Protein AF-A0A1Y4IM01-F1 (afdb_monomer_lite)

Radius of gyration: 21.51 Å; chains: 1; bounding box: 47×40×61 Å

pLDDT: mean 79.14, std 11.98, range [34.56, 93.31]

Secondary structure (DSSP, 8-state):
-HHHHHHHHHHHHHHHHHHHHHHHHHHHEEEE--SS---SHHHHHHHHHHHHHHHT--EEEEE-SSS-EEEETTEEEEEEEEEETTEEEEEEEES-TTT---TT--HHHHHHHHHHHHHHHHHHHHHHHTHHHHHTTTS-HHHHHHHHHHHHHHHHHHHHHHHHTGGGG--

Sequence (171 aa):
MEEKEKRGSVFAQFTKDYMAFSRFERKREFSFMPDTRCSKPEEFTDELLKFAKEEKLDMVITKEGMSPRFEIDGIEYRAYRTSSRFGIVVHCEMTHPENYMPEGMSEKTYRRYRFWSIVLFPFLIFITTNLWLIRSAFNQWETILVFGVAAVVWAAYIFFVHYCYGMNFRG

Foldseek 3Di:
DVVVVVVVVVVVVVVVVLVLLVVLVCVQKDKDAFPDQCPWQVSVVVSVVVVCVVVVWPKAWPATDQFTWIDTPNFIKTWHWDQDPVHIMIMIGTPCSVVDDRPPDDPVRSVVSVVCVLQVVVVVVLCVVCVVLVVVPDDDPVSVVVVVVSVVVSVVSSVVCCVVCVVVVPD

Structure (mmCIF, N/CA/C/O backbone):
data_AF-A0A1Y4IM01-F1
#
_entry.id   AF-A0A1Y4IM01-F1
#
loop_
_atom_site.group_PDB
_atom_site.id
_atom_site.type_symbol
_atom_site.label_atom_id
_atom_site.label_alt_id
_atom_site.label_comp_id
_atom_site.label_asym_id
_atom_site.label_entity_id
_atom_site.label_seq_id
_atom_site.pdbx_PDB_ins_code
_atom_site.Cartn_x
_atom_site.Cartn_y
_atom_site.Cartn_z
_atom_site.occupancy
_atom_site.B_iso_or_equiv
_atom_site.auth_seq_id
_atom_site.auth_comp_id
_atom_site.auth_asym_id
_atom_site.auth_atom_id
_atom_site.pdbx_PDB_model_num
ATOM 1 N N . MET A 1 1 ? -2.863 -15.378 -40.347 1.00 53.75 1 MET A N 1
ATOM 2 C CA . MET A 1 1 ? -3.936 -14.960 -39.416 1.00 53.75 1 MET A CA 1
ATOM 3 C C . MET A 1 1 ? -3.682 -15.483 -38.002 1.00 53.75 1 MET A C 1
ATOM 5 O O . MET A 1 1 ? -3.842 -14.703 -37.074 1.00 53.75 1 MET A O 1
ATOM 9 N N . GLU A 1 2 ? -3.136 -16.694 -37.840 1.00 53.75 2 GLU A N 1
ATOM 10 C CA . GLU A 1 2 ? -2.786 -17.284 -36.530 1.00 53.75 2 GLU A CA 1
ATOM 11 C C . GLU A 1 2 ? -1.882 -16.430 -35.621 1.00 53.75 2 GLU A C 1
ATOM 13 O O . GLU A 1 2 ? -2.062 -16.430 -34.409 1.00 53.75 2 GLU A O 1
ATOM 18 N N . GLU A 1 3 ? -0.911 -15.676 -36.154 1.00 54.84 3 GLU A N 1
ATOM 19 C CA . GLU A 1 3 ? -0.059 -14.820 -35.308 1.00 54.84 3 GLU A CA 1
ATOM 20 C C . GLU A 1 3 ? -0.826 -13.675 -34.633 1.00 54.84 3 GLU A C 1
ATOM 22 O O . GLU A 1 3 ? -0.475 -13.278 -33.524 1.00 54.84 3 GLU A O 1
ATOM 27 N N . LYS A 1 4 ? -1.861 -13.127 -35.283 1.00 55.56 4 LYS A N 1
ATOM 28 C CA . LYS A 1 4 ? -2.675 -12.050 -34.700 1.00 55.56 4 LYS A CA 1
ATOM 29 C C . LYS A 1 4 ? -3.602 -12.594 -33.614 1.00 55.56 4 LYS A C 1
ATOM 31 O O . LYS A 1 4 ? -3.762 -11.942 -32.588 1.00 55.56 4 LYS A O 1
ATOM 36 N N . GLU A 1 5 ? -4.128 -13.802 -33.795 1.00 57.38 5 GLU A N 1
ATOM 37 C CA . GLU A 1 5 ? -4.936 -14.503 -32.789 1.00 57.38 5 GLU A CA 1
ATOM 38 C C . GLU A 1 5 ? -4.089 -14.946 -31.586 1.00 57.38 5 GLU A C 1
ATOM 40 O O . GLU A 1 5 ? -4.487 -14.726 -30.443 1.00 57.38 5 GLU A O 1
ATOM 45 N N . LYS A 1 6 ? -2.864 -15.442 -31.819 1.00 57.69 6 LYS A N 1
ATOM 46 C CA . LYS A 1 6 ? -1.889 -15.746 -30.755 1.00 57.69 6 LYS A CA 1
ATOM 47 C C . LYS A 1 6 ? -1.432 -14.489 -30.001 1.00 57.69 6 LYS A C 1
ATOM 49 O O . LYS A 1 6 ? -1.317 -14.512 -28.782 1.00 57.69 6 LYS A O 1
ATOM 54 N N . ARG A 1 7 ? -1.202 -13.356 -30.679 1.00 57.06 7 ARG A N 1
ATOM 55 C CA . ARG A 1 7 ? -0.880 -12.078 -30.000 1.00 57.06 7 ARG A CA 1
ATOM 56 C C . ARG A 1 7 ? -2.069 -11.529 -29.209 1.00 57.06 7 ARG A C 1
ATOM 58 O O . ARG A 1 7 ? -1.871 -11.003 -28.116 1.00 57.06 7 ARG A O 1
ATOM 65 N N . GLY A 1 8 ? -3.287 -11.697 -29.728 1.00 63.09 8 GLY A N 1
ATOM 66 C CA . GLY A 1 8 ? -4.525 -11.401 -29.007 1.00 63.09 8 GLY A CA 1
ATOM 67 C C . GLY A 1 8 ? -4.659 -12.230 -27.729 1.00 63.09 8 GLY A C 1
ATOM 68 O O . GLY A 1 8 ? -4.999 -11.673 -26.688 1.00 63.09 8 GLY A O 1
ATOM 69 N N . SER A 1 9 ? -4.300 -13.520 -27.767 1.00 74.94 9 SER A N 1
ATOM 70 C CA . SER A 1 9 ? -4.328 -14.385 -26.582 1.00 74.94 9 SER A CA 1
ATOM 71 C C . SER A 1 9 ? -3.277 -13.992 -25.540 1.00 74.94 9 SER A C 1
ATOM 73 O O . SER A 1 9 ? -3.588 -13.964 -24.353 1.00 74.94 9 SER A O 1
ATOM 75 N N . VAL A 1 10 ? -2.058 -13.626 -25.960 1.00 79.94 10 VAL A N 1
ATOM 76 C CA . VAL A 1 10 ? -0.979 -13.216 -25.040 1.00 79.94 10 VAL A CA 1
ATOM 77 C C . VAL A 1 10 ? -1.293 -11.881 -24.361 1.00 79.94 10 VAL A C 1
ATOM 79 O O . VAL A 1 10 ? -1.111 -11.757 -23.151 1.00 79.94 10 VAL A O 1
ATOM 82 N N . PHE A 1 11 ? -1.797 -10.886 -25.100 1.00 80.31 11 PHE A N 1
ATOM 83 C CA . PHE A 1 11 ? -2.195 -9.608 -24.499 1.00 80.31 11 PHE A CA 1
ATOM 84 C C . PHE A 1 11 ? -3.414 -9.772 -23.584 1.00 80.31 11 PHE A C 1
ATOM 86 O O . PHE A 1 11 ? -3.416 -9.253 -22.469 1.00 80.31 11 PHE A O 1
ATOM 93 N N . ALA A 1 12 ? -4.420 -10.549 -23.999 1.00 82.88 12 ALA A N 1
ATOM 94 C CA . ALA A 1 12 ? -5.576 -10.851 -23.158 1.00 82.88 12 ALA A CA 1
ATOM 95 C C . ALA A 1 12 ? -5.157 -11.547 -21.852 1.00 82.88 12 ALA A C 1
ATOM 97 O O . ALA A 1 12 ? -5.605 -11.157 -20.775 1.00 82.88 12 ALA A O 1
ATOM 98 N N . GLN A 1 13 ? -4.234 -12.507 -21.923 1.00 82.50 13 GLN A N 1
ATOM 99 C CA . GLN A 1 13 ? -3.699 -13.179 -20.742 1.00 82.50 13 GLN A CA 1
ATOM 100 C C . GLN A 1 13 ? -2.922 -12.216 -19.838 1.00 82.50 13 GLN A C 1
ATOM 102 O O . GLN A 1 13 ? -3.198 -12.154 -18.645 1.00 82.50 13 GLN A O 1
ATOM 107 N N . PHE A 1 14 ? -2.051 -11.376 -20.406 1.00 83.06 14 PHE A N 1
ATOM 108 C CA . PHE A 1 14 ? -1.349 -10.339 -19.649 1.00 83.06 14 PHE A CA 1
ATOM 109 C C . PHE A 1 14 ? -2.314 -9.387 -18.928 1.00 83.06 14 PHE A C 1
ATOM 111 O O . PHE A 1 14 ? -2.116 -9.092 -17.752 1.00 83.06 14 PHE A O 1
ATOM 118 N N . THR A 1 15 ? -3.359 -8.906 -19.611 1.00 83.44 15 THR A N 1
ATOM 119 C CA . THR A 1 15 ? -4.342 -7.996 -18.999 1.00 83.44 15 THR A CA 1
ATOM 120 C C . THR A 1 15 ? -5.134 -8.670 -17.884 1.00 83.44 15 THR A C 1
ATOM 122 O O . THR A 1 15 ? -5.381 -8.045 -16.853 1.00 83.44 15 THR A O 1
ATOM 125 N N . LYS A 1 16 ? -5.482 -9.952 -18.049 1.00 85.00 16 LYS A N 1
ATOM 126 C CA . LYS A 1 16 ? -6.151 -10.749 -17.019 1.00 85.00 16 LYS A CA 1
ATOM 127 C C . LYS A 1 16 ? -5.258 -10.923 -15.790 1.00 85.00 16 LYS A C 1
ATOM 129 O O . LYS A 1 16 ? -5.708 -10.657 -14.676 1.00 85.00 16 LYS A O 1
ATOM 134 N N . ASP A 1 17 ? -3.997 -11.289 -16.000 1.00 85.56 17 ASP A N 1
ATOM 135 C CA . ASP A 1 17 ? -3.012 -11.478 -14.933 1.00 85.56 17 ASP A CA 1
ATOM 136 C C . ASP A 1 17 ? -2.750 -10.163 -14.189 1.00 85.56 17 ASP A C 1
ATOM 138 O O . ASP A 1 17 ? -2.779 -10.117 -12.960 1.00 85.56 17 ASP A O 1
ATOM 142 N N . TYR A 1 18 ? -2.579 -9.060 -14.921 1.00 82.81 18 TYR A N 1
ATOM 143 C CA . TYR A 1 18 ? -2.391 -7.740 -14.325 1.00 82.81 18 TYR A CA 1
ATOM 144 C C . TYR A 1 18 ? -3.622 -7.270 -13.535 1.00 82.81 18 TYR A C 1
ATOM 146 O O . TYR A 1 18 ? -3.488 -6.687 -12.460 1.00 82.81 18 TYR A O 1
ATOM 154 N N . MET A 1 19 ? -4.833 -7.549 -14.026 1.00 84.38 19 MET A N 1
ATOM 155 C CA . MET A 1 19 ? -6.065 -7.224 -13.307 1.00 84.38 19 MET A CA 1
ATOM 156 C C . MET A 1 19 ? -6.190 -8.029 -12.009 1.00 84.38 19 MET A C 1
ATOM 158 O O . MET A 1 19 ? -6.589 -7.469 -10.988 1.00 84.38 19 MET A O 1
ATOM 162 N N . ALA A 1 20 ? -5.821 -9.313 -12.023 1.00 84.44 20 ALA A N 1
ATOM 163 C CA . ALA A 1 20 ? -5.768 -10.138 -10.818 1.00 84.44 20 ALA A CA 1
ATOM 164 C C . ALA A 1 20 ? -4.740 -9.595 -9.812 1.00 84.44 20 ALA A C 1
ATOM 166 O O . ALA A 1 20 ? -5.068 -9.424 -8.639 1.00 84.44 20 ALA A O 1
ATOM 167 N N . PHE A 1 21 ? -3.544 -9.226 -10.287 1.00 84.69 21 PHE A N 1
ATOM 168 C CA . PHE A 1 21 ? -2.513 -8.565 -9.483 1.00 84.69 21 PHE A CA 1
ATOM 169 C C . PHE A 1 21 ? -3.024 -7.264 -8.842 1.00 84.69 21 PHE A C 1
ATOM 171 O O . PHE A 1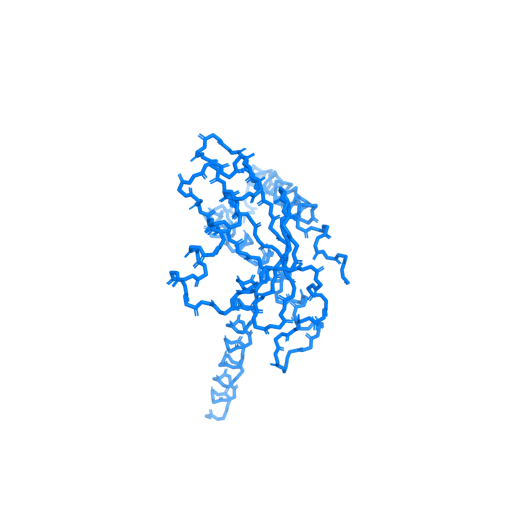 21 ? -2.917 -7.088 -7.633 1.00 84.69 21 PHE A O 1
ATOM 178 N N . SER A 1 22 ? -3.635 -6.370 -9.624 1.00 81.56 22 SER A N 1
ATOM 179 C CA . SER A 1 22 ? -4.128 -5.078 -9.127 1.00 81.56 22 SER A CA 1
ATOM 180 C C . SER A 1 22 ? -5.257 -5.230 -8.103 1.00 81.56 22 SER A C 1
ATOM 182 O O . SER A 1 22 ? -5.289 -4.511 -7.103 1.00 81.56 22 SER A O 1
ATOM 184 N N . ARG A 1 23 ? -6.171 -6.187 -8.317 1.00 85.19 23 ARG A N 1
ATOM 185 C CA . ARG A 1 23 ? -7.218 -6.516 -7.338 1.00 85.19 23 ARG A CA 1
ATOM 186 C C . ARG A 1 23 ? -6.618 -7.052 -6.044 1.00 85.19 23 ARG A C 1
ATOM 188 O O . ARG A 1 23 ? -7.087 -6.678 -4.975 1.00 85.19 23 ARG A O 1
ATOM 195 N N . PHE A 1 24 ? -5.592 -7.893 -6.142 1.00 83.44 24 PHE A N 1
ATOM 196 C CA . PHE A 1 24 ? -4.897 -8.421 -4.977 1.00 83.44 24 PHE A CA 1
ATOM 197 C C . PHE A 1 24 ? -4.166 -7.323 -4.198 1.00 83.44 24 PHE A C 1
ATOM 199 O O . PHE A 1 24 ? -4.351 -7.230 -2.993 1.00 83.44 24 PHE A O 1
ATOM 206 N N . GLU A 1 25 ? -3.410 -6.442 -4.863 1.00 81.75 25 GLU A N 1
ATOM 207 C CA . GLU A 1 25 ? -2.739 -5.312 -4.196 1.00 81.75 25 GLU A CA 1
ATOM 208 C C . GLU A 1 25 ? -3.738 -4.415 -3.452 1.00 81.75 25 GLU A C 1
ATOM 210 O O . GLU A 1 25 ? -3.470 -4.017 -2.324 1.00 81.75 25 GLU A O 1
ATOM 215 N N . ARG A 1 26 ? -4.920 -4.164 -4.038 1.00 81.75 26 ARG A N 1
ATOM 216 C CA . ARG A 1 26 ? -5.993 -3.399 -3.383 1.00 81.75 26 ARG A CA 1
ATOM 217 C C . ARG A 1 26 ? -6.578 -4.110 -2.161 1.00 81.75 26 ARG A C 1
ATOM 219 O O . ARG A 1 26 ? -7.008 -3.446 -1.230 1.00 81.75 26 ARG A O 1
ATOM 226 N N . LYS A 1 27 ? -6.638 -5.445 -2.180 1.00 83.38 27 LYS A N 1
ATOM 227 C CA . LYS A 1 27 ? -7.043 -6.228 -1.006 1.00 83.38 27 LYS A CA 1
ATOM 228 C C . LYS A 1 27 ? -5.941 -6.253 0.051 1.00 83.38 27 LYS A C 1
ATOM 230 O O . LYS A 1 27 ? -6.260 -6.213 1.228 1.00 83.38 27 LYS A O 1
ATOM 235 N N . ARG A 1 28 ? -4.666 -6.315 -0.353 1.00 84.38 28 ARG A N 1
ATOM 236 C CA . ARG A 1 28 ? -3.516 -6.434 0.557 1.00 84.38 28 ARG A CA 1
ATOM 237 C C . ARG A 1 28 ? -3.401 -5.254 1.509 1.00 84.38 28 ARG A C 1
ATOM 239 O O . ARG A 1 28 ? -3.097 -5.442 2.683 1.00 84.38 28 ARG A O 1
ATOM 246 N N . GLU A 1 29 ? -3.604 -4.057 0.979 1.00 85.81 29 GLU A N 1
ATOM 247 C CA . GLU A 1 29 ? -3.563 -2.826 1.747 1.00 85.81 29 GLU A CA 1
ATOM 248 C C . GLU A 1 29 ? -4.667 -1.898 1.255 1.00 85.81 29 GLU A C 1
ATOM 250 O O . GLU A 1 29 ? -4.757 -1.583 0.065 1.00 85.81 29 GLU A O 1
ATOM 255 N N . PHE A 1 30 ? -5.509 -1.459 2.179 1.00 88.12 30 PHE A N 1
ATOM 256 C CA . PHE A 1 30 ? -6.539 -0.472 1.905 1.00 88.12 30 PHE A CA 1
ATOM 257 C C . PHE A 1 30 ? -6.545 0.579 3.003 1.00 88.12 30 PHE A C 1
ATOM 259 O O . PHE A 1 30 ? -5.962 0.421 4.077 1.00 88.12 30 PHE A O 1
ATOM 266 N N . SER A 1 31 ? -7.137 1.725 2.708 1.00 88.94 31 SER A N 1
ATOM 267 C CA . SER A 1 31 ? -7.186 2.832 3.651 1.00 88.94 31 SER A CA 1
ATOM 268 C C . SER A 1 31 ? -8.483 3.591 3.481 1.00 88.94 31 SER A C 1
ATOM 270 O O . SER A 1 31 ? -8.989 3.719 2.366 1.00 88.94 31 SER A O 1
ATOM 272 N N . PHE A 1 32 ? -9.000 4.109 4.586 1.00 89.50 32 PHE A N 1
ATOM 273 C CA . PHE A 1 32 ? -10.210 4.916 4.605 1.00 89.50 32 PHE A CA 1
ATOM 274 C C . PHE A 1 32 ? -10.062 6.063 5.607 1.00 89.50 32 PHE A C 1
ATOM 276 O O . PHE A 1 32 ? -9.225 6.026 6.514 1.00 89.50 32 PHE A O 1
ATOM 283 N N . MET A 1 33 ? -10.845 7.121 5.407 1.00 88.75 33 MET A N 1
ATOM 284 C CA . MET A 1 33 ? -10.927 8.223 6.362 1.00 88.75 33 MET A CA 1
ATOM 285 C C . MET A 1 33 ? -12.077 7.926 7.328 1.00 88.75 33 MET A C 1
ATOM 287 O O . MET A 1 33 ? -13.210 7.840 6.860 1.00 88.75 33 MET A O 1
ATOM 291 N N . PRO A 1 34 ? -11.809 7.735 8.631 1.00 88.19 34 PRO A N 1
ATOM 292 C CA . PRO A 1 34 ? -12.863 7.590 9.624 1.00 88.19 34 PRO A CA 1
ATOM 293 C C . PRO A 1 34 ? -13.562 8.933 9.861 1.00 88.19 34 PRO A C 1
ATOM 295 O O . PRO A 1 34 ? -12.952 9.999 9.713 1.00 88.19 34 PRO A O 1
ATOM 298 N N . ASP A 1 35 ? -14.817 8.882 10.300 1.00 86.44 35 ASP A N 1
ATOM 299 C CA . ASP A 1 35 ? -15.555 10.095 10.673 1.00 86.44 35 ASP A CA 1
ATOM 300 C C . ASP A 1 35 ? -15.107 10.621 12.041 1.00 86.44 35 ASP A C 1
ATOM 302 O O . ASP A 1 35 ? -15.058 11.831 12.288 1.00 86.44 35 ASP A O 1
ATOM 306 N N . THR A 1 36 ? -14.743 9.709 12.943 1.00 84.88 36 THR A N 1
ATOM 307 C CA . THR A 1 36 ? -14.201 10.033 14.261 1.00 84.88 36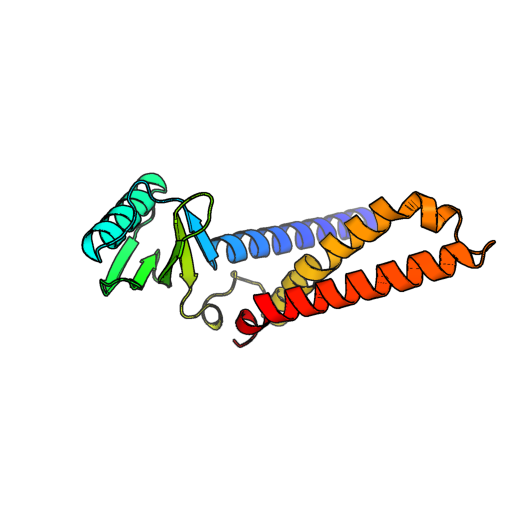 THR A CA 1
ATOM 308 C C . THR A 1 36 ? -12.681 9.923 14.308 1.00 84.88 36 THR A C 1
ATOM 310 O O . THR A 1 36 ? -12.016 9.297 13.485 1.00 84.88 36 THR A O 1
ATOM 313 N N . ARG A 1 37 ? -12.073 10.531 15.335 1.00 80.50 37 ARG A N 1
ATOM 314 C CA . ARG A 1 37 ? -10.610 10.526 15.475 1.00 80.50 37 ARG A CA 1
ATOM 315 C C . ARG A 1 37 ? -10.009 9.167 15.856 1.00 80.50 37 ARG A C 1
ATOM 317 O O . ARG A 1 37 ? -8.781 9.076 15.957 1.00 80.50 37 ARG A O 1
ATOM 324 N N . CYS A 1 38 ? -10.835 8.150 16.118 1.00 83.31 38 CYS A N 1
ATOM 325 C CA . CYS A 1 38 ? -10.397 6.838 16.597 1.00 83.31 38 CYS A CA 1
ATOM 326 C C . CYS A 1 38 ? -9.416 6.979 17.776 1.00 83.31 38 CYS A C 1
ATOM 328 O O . CYS A 1 38 ? -8.297 6.465 17.724 1.00 83.31 38 CYS A O 1
ATOM 330 N N . SER A 1 39 ? -9.749 7.818 18.770 1.00 84.31 39 SER A N 1
ATOM 331 C CA . SER A 1 39 ? -8.825 8.159 19.869 1.00 84.31 39 SER A CA 1
ATOM 332 C C . SER A 1 39 ? -8.843 7.139 20.990 1.00 84.31 39 SER A C 1
ATOM 334 O O . SER A 1 39 ? -7.859 7.028 21.722 1.00 84.31 39 SER A O 1
ATOM 336 N N . LYS A 1 40 ? -9.937 6.389 21.085 1.00 89.00 40 LYS A N 1
ATOM 337 C CA . LYS A 1 40 ? -10.093 5.240 21.966 1.00 89.00 40 LYS A CA 1
ATOM 338 C C . LYS A 1 40 ? -10.138 3.952 21.139 1.00 89.00 40 LYS A C 1
ATOM 340 O O . LYS A 1 40 ? -10.556 4.005 19.982 1.00 89.00 40 LYS A O 1
ATOM 345 N N . PRO A 1 41 ? -9.763 2.804 21.727 1.00 88.88 41 PRO A N 1
ATOM 346 C CA . PRO A 1 41 ? -9.904 1.505 21.074 1.00 88.88 41 PRO A CA 1
ATOM 347 C C . PRO A 1 41 ? -11.329 1.222 20.582 1.00 88.88 41 PRO A C 1
ATOM 349 O O . PRO A 1 41 ? -11.493 0.777 19.455 1.00 88.88 41 PRO A O 1
ATOM 352 N N . GLU A 1 42 ? -12.340 1.547 21.392 1.00 89.62 42 GLU A N 1
ATOM 353 C CA . GLU A 1 42 ? -13.763 1.350 21.064 1.00 89.62 42 GLU A CA 1
ATOM 354 C C . GLU A 1 42 ? -14.176 2.151 19.820 1.00 89.62 42 GLU A C 1
ATOM 356 O O . GLU A 1 42 ? -14.697 1.588 18.867 1.00 89.62 42 GLU A O 1
ATOM 361 N N . GLU A 1 43 ? -13.829 3.444 19.775 1.00 90.00 43 GLU A N 1
ATOM 362 C CA . GLU A 1 43 ? -14.097 4.312 18.617 1.00 90.00 43 GLU A CA 1
ATOM 363 C C . GLU A 1 43 ? -13.433 3.780 17.337 1.00 90.00 43 GLU A C 1
ATOM 365 O O . GLU A 1 43 ? -13.986 3.903 16.251 1.00 90.00 43 GLU A O 1
ATOM 370 N N . PHE A 1 44 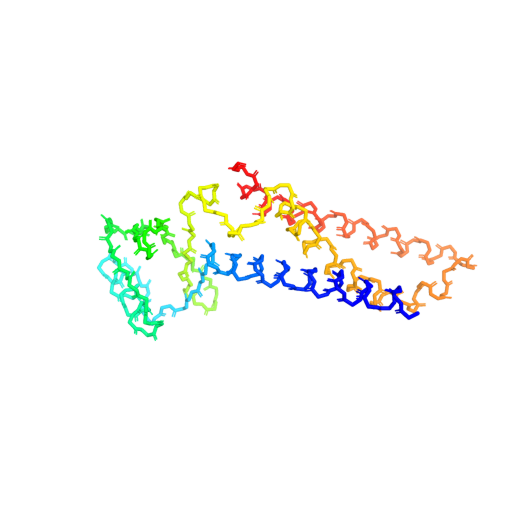? -12.241 3.186 17.450 1.00 90.81 44 PHE A N 1
ATOM 371 C CA . PHE A 1 44 ? -11.545 2.593 16.306 1.00 90.81 44 PHE A CA 1
ATOM 372 C C . PHE A 1 44 ? -12.311 1.370 15.782 1.00 90.81 44 PHE A C 1
ATOM 374 O O . PHE A 1 44 ? -12.584 1.265 14.586 1.00 90.81 44 PHE A O 1
ATOM 381 N N . THR A 1 45 ? -12.659 0.449 16.680 1.00 91.06 45 THR A N 1
ATOM 382 C CA . THR A 1 45 ? -13.448 -0.753 16.383 1.00 91.06 45 THR A CA 1
ATOM 383 C C . THR A 1 45 ? -14.775 -0.385 15.714 1.00 91.06 45 THR A C 1
ATOM 385 O O . THR A 1 45 ? -15.120 -0.971 14.689 1.00 91.06 45 THR A O 1
ATOM 388 N N . ASP A 1 46 ? -15.478 0.626 16.227 1.00 92.38 46 ASP A N 1
ATOM 389 C CA . ASP A 1 46 ? -16.754 1.084 15.672 1.00 92.38 46 ASP A CA 1
ATOM 390 C C . ASP A 1 46 ? -16.617 1.609 14.237 1.00 92.38 46 ASP A C 1
ATOM 392 O O . ASP A 1 46 ? -17.426 1.266 13.373 1.00 92.38 46 ASP A O 1
ATOM 396 N N . GLU A 1 47 ? -15.575 2.394 13.946 1.00 92.62 47 GLU A N 1
ATOM 397 C CA . GLU A 1 47 ? -15.306 2.890 12.588 1.00 92.62 47 GLU A CA 1
ATOM 398 C C . GLU A 1 47 ? -14.943 1.753 11.622 1.00 92.62 47 GLU A C 1
ATOM 400 O O . GLU A 1 47 ? -15.367 1.770 10.466 1.00 92.62 47 GLU A O 1
ATOM 405 N N . LEU A 1 48 ? -14.218 0.728 12.084 1.00 92.00 48 LEU A N 1
ATOM 406 C CA . LEU A 1 48 ? -13.929 -0.463 11.275 1.00 92.00 48 LEU A CA 1
ATOM 407 C C . LEU A 1 48 ? -15.198 -1.255 10.950 1.00 92.00 48 LEU A C 1
ATOM 409 O O . LEU A 1 48 ? -15.401 -1.643 9.799 1.00 92.00 48 LEU A O 1
ATOM 413 N N . LEU A 1 49 ? -16.076 -1.462 11.935 1.00 92.12 49 LEU A N 1
ATOM 414 C CA . LEU A 1 49 ? -17.358 -2.141 11.726 1.00 92.12 49 LEU A CA 1
ATOM 415 C C . LEU A 1 49 ? -18.286 -1.327 10.821 1.00 92.12 49 LEU A C 1
ATOM 417 O O . LEU A 1 49 ? -18.997 -1.892 9.986 1.00 92.12 49 LEU A O 1
ATOM 421 N N . LYS A 1 50 ? -18.268 0.003 10.953 1.00 93.31 50 LYS A N 1
ATOM 422 C CA . LYS A 1 50 ? -19.001 0.907 10.067 1.00 93.31 50 LYS A CA 1
ATOM 423 C C . LYS A 1 50 ? -18.514 0.774 8.626 1.00 93.31 50 LYS A C 1
ATOM 425 O O . LYS A 1 50 ? -19.334 0.540 7.741 1.00 93.31 50 LYS A O 1
ATOM 430 N N . PHE A 1 51 ? -17.201 0.840 8.410 1.00 91.69 51 PHE A N 1
ATOM 431 C CA . PHE A 1 51 ? -16.589 0.631 7.100 1.00 91.69 51 PHE A CA 1
ATOM 432 C C . PHE A 1 51 ? -16.965 -0.737 6.509 1.00 91.69 51 PHE A C 1
ATOM 434 O O . PHE A 1 51 ? -17.416 -0.817 5.367 1.00 91.69 51 PHE A O 1
ATOM 441 N N . ALA A 1 52 ? -16.870 -1.813 7.299 1.00 91.31 52 ALA A N 1
ATOM 442 C CA . ALA A 1 52 ? -17.253 -3.155 6.860 1.00 91.31 52 ALA A CA 1
ATOM 443 C C . ALA A 1 52 ? -18.724 -3.228 6.423 1.00 91.31 52 ALA A C 1
ATOM 445 O O . ALA A 1 52 ? -19.047 -3.847 5.411 1.00 91.31 52 ALA A O 1
ATOM 446 N N . LYS A 1 53 ? -19.623 -2.554 7.148 1.00 91.75 53 LYS A N 1
ATOM 447 C CA . LYS A 1 53 ? -21.050 -2.498 6.814 1.00 91.75 53 LYS A CA 1
ATOM 448 C C . LYS A 1 53 ? -21.325 -1.722 5.524 1.00 91.75 53 LYS A C 1
ATOM 450 O O . LYS A 1 53 ? -22.193 -2.133 4.753 1.00 91.75 53 LYS A O 1
ATOM 455 N N . GLU A 1 54 ? -20.619 -0.618 5.294 1.00 91.69 54 GLU A N 1
ATOM 456 C CA . GLU A 1 54 ? -20.750 0.200 4.080 1.00 91.69 54 GLU A CA 1
ATOM 457 C C . GLU A 1 54 ? -20.262 -0.554 2.837 1.00 91.69 54 GLU A C 1
ATOM 459 O O . GLU A 1 54 ? -20.972 -0.613 1.830 1.00 91.69 54 GLU A O 1
ATOM 464 N N . GLU A 1 55 ? -19.114 -1.222 2.946 1.00 88.69 55 GLU A N 1
ATOM 465 C CA . GLU A 1 55 ? -18.520 -2.027 1.870 1.00 88.69 55 GLU A CA 1
ATOM 466 C C . GLU A 1 55 ? -19.109 -3.449 1.768 1.00 88.69 55 GLU A C 1
ATOM 468 O O . GLU A 1 55 ? -18.766 -4.203 0.857 1.00 88.69 55 GLU A O 1
ATOM 473 N N . LYS A 1 56 ? -20.038 -3.818 2.665 1.00 89.88 56 LYS A N 1
ATOM 474 C CA . LYS A 1 56 ? -20.679 -5.146 2.756 1.00 89.88 56 LYS A CA 1
ATOM 475 C C . LYS A 1 56 ? -19.671 -6.297 2.880 1.00 89.88 56 LYS A C 1
ATOM 477 O O . LYS A 1 56 ? -19.823 -7.335 2.236 1.00 89.88 56 LYS A O 1
ATOM 482 N N . LEU A 1 57 ? -18.648 -6.094 3.700 1.00 88.81 57 LEU A N 1
ATOM 483 C CA . LEU A 1 57 ? -17.610 -7.074 4.004 1.00 88.81 57 LEU A CA 1
ATOM 484 C C . LEU A 1 57 ? -18.002 -7.877 5.248 1.00 88.81 57 LEU A C 1
ATOM 486 O O . LEU A 1 57 ? -18.498 -7.307 6.222 1.00 88.81 57 LEU A O 1
ATOM 490 N N . ASP A 1 58 ? -17.755 -9.186 5.228 1.00 88.75 58 ASP A N 1
ATOM 491 C CA . ASP A 1 58 ? -17.884 -10.026 6.420 1.00 88.75 58 ASP A CA 1
ATOM 492 C C . ASP A 1 58 ? -16.611 -9.880 7.260 1.00 88.75 58 ASP A C 1
ATOM 494 O O . ASP A 1 58 ? -15.572 -10.472 6.956 1.00 88.75 58 ASP A O 1
ATOM 498 N N . MET A 1 59 ? -16.670 -8.986 8.249 1.00 90.38 59 MET A N 1
ATOM 499 C CA . MET A 1 59 ? -15.539 -8.631 9.100 1.00 90.38 59 MET A CA 1
ATOM 500 C C . MET A 1 59 ? -15.776 -9.085 10.538 1.00 90.38 59 MET A C 1
ATOM 502 O O . MET A 1 59 ? -16.783 -8.731 11.152 1.00 90.38 59 MET A O 1
ATOM 506 N N . VAL A 1 60 ? -14.791 -9.777 11.109 1.00 91.81 60 VAL A N 1
ATOM 507 C CA . VAL A 1 60 ? -14.790 -10.191 12.517 1.00 91.81 60 VAL A CA 1
ATOM 508 C C . VAL A 1 60 ? -13.574 -9.609 13.223 1.00 91.81 60 VAL A C 1
ATOM 510 O O . VAL A 1 60 ? -12.437 -9.816 12.809 1.00 91.81 60 VAL A O 1
ATOM 513 N N . ILE A 1 61 ? -13.787 -8.881 14.316 1.00 92.19 61 ILE A N 1
ATOM 514 C CA . ILE A 1 61 ? -12.691 -8.296 15.094 1.00 92.19 61 ILE A CA 1
ATOM 515 C C . ILE A 1 61 ? -12.132 -9.359 16.039 1.00 92.19 61 ILE A C 1
ATOM 517 O O . ILE A 1 61 ? -12.836 -9.863 16.910 1.00 92.19 61 ILE A O 1
ATOM 521 N N . THR A 1 62 ? -10.858 -9.708 15.859 1.00 90.38 62 THR A N 1
ATOM 522 C CA . THR A 1 62 ? -10.170 -10.746 16.642 1.00 90.38 62 THR A CA 1
ATOM 523 C C . THR A 1 62 ? -9.466 -10.168 17.863 1.00 90.38 62 THR A C 1
ATOM 525 O O . THR A 1 62 ? -9.336 -10.842 18.886 1.00 90.38 62 THR A O 1
ATOM 528 N N . LYS A 1 63 ? -9.008 -8.912 17.783 1.00 91.38 63 LYS A N 1
ATOM 529 C CA . LYS A 1 63 ? -8.372 -8.216 18.902 1.00 91.38 63 LYS A CA 1
ATOM 530 C C . LYS A 1 63 ? -8.628 -6.717 18.856 1.00 91.38 63 LYS A C 1
ATOM 532 O O . LYS A 1 63 ? -8.192 -6.037 17.930 1.00 91.38 63 LYS A O 1
ATOM 537 N N . GLU A 1 64 ? -9.223 -6.194 19.918 1.00 90.38 64 GLU A N 1
ATOM 538 C CA . GLU A 1 64 ? -9.417 -4.758 20.110 1.00 90.38 64 GLU A CA 1
ATOM 539 C C . GLU A 1 64 ? -8.143 -4.057 20.610 1.00 90.38 64 GLU A C 1
ATOM 541 O O . GLU A 1 64 ? -7.284 -4.646 21.277 1.00 90.38 64 GLU A O 1
ATOM 546 N N . GLY A 1 65 ? -8.007 -2.771 20.285 1.00 89.38 65 GLY A N 1
ATOM 547 C CA . GLY A 1 65 ? -6.886 -1.935 20.708 1.00 89.38 65 GLY A CA 1
ATOM 548 C C . GLY A 1 65 ? -6.699 -0.711 19.813 1.00 89.38 65 GLY A C 1
ATOM 549 O O . GLY A 1 65 ? -7.463 -0.478 18.889 1.00 89.38 65 GLY A O 1
ATOM 550 N N . MET A 1 66 ? -5.626 0.050 20.042 1.00 87.88 66 MET A N 1
ATOM 551 C CA . MET A 1 66 ? -5.217 1.155 19.149 1.00 87.88 66 MET A CA 1
ATOM 552 C C . MET A 1 66 ? -4.522 0.677 17.861 1.00 87.88 66 MET A C 1
ATOM 554 O O . MET A 1 66 ? -4.124 1.477 17.013 1.00 87.88 66 MET A O 1
ATOM 558 N N . SER A 1 67 ? -4.333 -0.634 17.739 1.00 87.94 67 SER A N 1
ATOM 559 C CA . SER A 1 67 ? -3.905 -1.318 16.522 1.00 87.94 67 SER A CA 1
ATOM 560 C C . SER A 1 67 ? -4.676 -2.633 16.432 1.00 87.94 67 SER A C 1
ATOM 562 O O . SER A 1 67 ? -4.116 -3.688 16.761 1.00 87.94 67 SER A O 1
ATOM 564 N N . PRO A 1 68 ? -5.984 -2.557 16.142 1.00 90.81 68 PRO A N 1
ATOM 565 C CA . PRO A 1 68 ? -6.854 -3.714 16.205 1.00 90.81 68 PRO A CA 1
ATOM 566 C C . PRO A 1 68 ? -6.469 -4.734 15.133 1.00 90.81 68 PRO A C 1
ATOM 568 O O . PRO A 1 68 ? -5.919 -4.395 14.079 1.00 90.81 68 PRO A O 1
ATOM 571 N N . ARG A 1 69 ? -6.751 -5.999 15.435 1.00 93.25 69 ARG A N 1
ATOM 572 C CA . ARG A 1 69 ? -6.668 -7.097 14.476 1.00 93.25 69 ARG A CA 1
ATOM 573 C C . ARG A 1 69 ? -8.066 -7.584 14.172 1.00 93.25 69 ARG A C 1
ATOM 575 O O . ARG A 1 69 ? -8.908 -7.672 15.067 1.00 93.25 69 ARG A O 1
ATOM 582 N N . PHE A 1 70 ? -8.300 -7.868 12.908 1.00 92.94 70 PHE A N 1
ATOM 583 C CA . PHE A 1 70 ? -9.593 -8.301 12.418 1.00 92.94 70 PHE A CA 1
ATOM 584 C C . PHE A 1 70 ? -9.397 -9.226 11.228 1.00 92.94 70 PHE A C 1
ATOM 586 O O . PHE A 1 70 ? -8.322 -9.284 10.638 1.00 92.94 70 PHE A O 1
ATOM 593 N N . GLU A 1 71 ? -10.438 -9.958 10.897 1.00 91.81 71 GLU A N 1
ATOM 594 C CA . GLU A 1 71 ? -10.461 -10.926 9.822 1.00 91.81 71 GLU A CA 1
ATOM 595 C C . GLU A 1 71 ? -11.511 -10.497 8.801 1.00 91.81 71 GLU A C 1
ATOM 597 O O . GLU A 1 71 ? -12.611 -10.112 9.193 1.00 91.81 71 GLU A O 1
ATOM 602 N N . ILE A 1 72 ? -11.167 -10.525 7.512 1.00 90.44 72 ILE A N 1
ATOM 603 C CA . ILE A 1 72 ? -12.129 -10.385 6.409 1.00 90.44 72 ILE A CA 1
ATOM 604 C C . ILE A 1 72 ? -12.013 -11.639 5.550 1.00 90.44 72 ILE A C 1
ATOM 606 O O . ILE A 1 72 ? -10.917 -11.941 5.075 1.00 90.44 72 ILE A O 1
ATOM 610 N N . ASP A 1 73 ? -13.121 -12.347 5.328 1.00 85.81 73 ASP A N 1
ATOM 611 C CA . ASP A 1 73 ? -13.180 -13.549 4.478 1.00 85.81 73 ASP A CA 1
ATOM 612 C C . ASP A 1 73 ? -12.124 -14.631 4.826 1.00 85.81 73 ASP A C 1
ATOM 614 O O . ASP A 1 73 ? -11.567 -15.269 3.929 1.00 85.81 73 ASP A O 1
ATOM 618 N N . GLY A 1 74 ? -11.783 -14.834 6.104 1.00 84.94 74 GLY A N 1
ATOM 619 C CA . GLY A 1 74 ? -10.738 -15.797 6.493 1.00 84.94 74 GLY A CA 1
ATOM 620 C C . GLY A 1 74 ? -9.319 -15.221 6.601 1.00 84.94 74 GLY A C 1
ATOM 621 O O . GLY A 1 74 ? -8.390 -15.930 6.985 1.00 84.94 74 GLY A O 1
ATOM 622 N N . ILE A 1 75 ? -9.114 -13.955 6.219 1.00 88.00 75 ILE A N 1
ATOM 623 C CA . ILE A 1 75 ? -7.792 -13.326 6.100 1.00 88.00 75 ILE A CA 1
ATOM 624 C C . ILE A 1 75 ? -7.559 -12.362 7.264 1.00 88.00 75 ILE A C 1
ATOM 626 O O . ILE A 1 75 ? -8.335 -11.428 7.441 1.00 88.00 75 ILE A O 1
ATOM 630 N N . GLU A 1 76 ? -6.470 -12.538 8.020 1.00 91.25 76 GLU A N 1
ATOM 631 C CA . GLU A 1 76 ? -6.100 -11.651 9.134 1.00 91.25 76 GLU A CA 1
ATOM 632 C C . GLU A 1 76 ? -5.469 -10.338 8.636 1.00 91.25 76 GLU A C 1
ATOM 634 O O . GLU A 1 76 ? -4.473 -10.326 7.903 1.00 91.25 76 GLU A O 1
ATOM 639 N N . TYR A 1 77 ? -6.002 -9.226 9.130 1.00 91.88 77 TYR A N 1
ATOM 640 C CA . TYR A 1 77 ? -5.530 -7.869 8.901 1.00 91.88 77 TYR A CA 1
ATOM 641 C C . TYR A 1 77 ? -5.169 -7.176 10.211 1.00 91.88 77 TYR A C 1
ATOM 643 O O . TYR A 1 77 ? -5.687 -7.472 11.294 1.00 91.88 77 TYR A O 1
ATOM 651 N N . ARG A 1 78 ? -4.308 -6.173 10.078 1.00 92.56 78 ARG A N 1
ATOM 652 C CA . ARG A 1 78 ? -3.946 -5.223 11.115 1.00 92.56 78 ARG A CA 1
ATOM 653 C C . ARG A 1 78 ? -4.354 -3.825 10.683 1.00 92.56 78 ARG A C 1
ATOM 655 O O . ARG A 1 78 ? -4.011 -3.385 9.589 1.00 92.56 78 ARG A O 1
ATOM 662 N N . ALA A 1 79 ? -5.037 -3.111 11.568 1.00 92.12 79 ALA A N 1
ATOM 663 C CA . ALA A 1 79 ? -5.325 -1.697 11.380 1.00 92.12 79 ALA A CA 1
ATOM 664 C C . ALA A 1 79 ? -4.362 -0.827 12.192 1.00 92.12 79 ALA A C 1
ATOM 666 O O . ALA A 1 79 ? -4.011 -1.146 13.331 1.00 92.12 79 ALA A O 1
ATOM 667 N N . TYR A 1 80 ? -3.983 0.315 11.631 1.00 90.06 80 TYR A N 1
ATOM 668 C CA . TYR A 1 80 ? -3.325 1.397 12.350 1.00 90.06 80 TYR A CA 1
ATOM 669 C C . TYR A 1 80 ? -3.803 2.746 11.819 1.00 90.06 80 TYR A C 1
ATOM 671 O O . TYR A 1 80 ? -4.284 2.860 10.696 1.00 90.06 80 TYR A O 1
ATOM 679 N N . ARG A 1 81 ? -3.685 3.791 12.636 1.00 88.25 81 ARG A N 1
ATOM 680 C CA . ARG A 1 81 ? -4.038 5.155 12.229 1.00 88.25 81 ARG A CA 1
ATOM 681 C C . ARG A 1 81 ? -2.787 5.981 11.985 1.00 88.25 81 ARG A C 1
ATOM 683 O O . ARG A 1 81 ? -1.847 5.933 12.779 1.00 88.25 81 ARG A O 1
ATOM 690 N N . THR A 1 82 ? -2.839 6.815 10.960 1.00 87.44 82 THR A N 1
ATOM 691 C CA . THR A 1 82 ? -1.861 7.872 10.722 1.00 87.44 82 THR A CA 1
ATOM 692 C C . THR A 1 82 ? -2.574 9.215 10.793 1.00 87.44 82 THR A C 1
ATOM 694 O O . THR A 1 82 ? -3.586 9.437 10.130 1.00 87.44 82 THR A O 1
ATOM 697 N N . SER A 1 83 ? -2.051 10.127 11.614 1.00 84.50 83 SER A N 1
ATOM 698 C CA . SER A 1 83 ?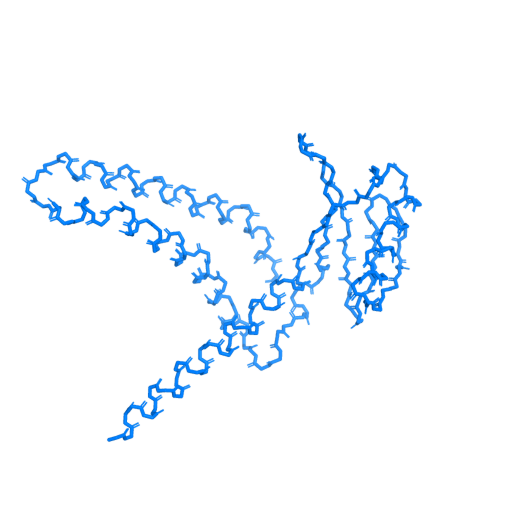 -2.532 11.508 11.659 1.00 84.50 83 SER A CA 1
ATOM 699 C C . SER A 1 83 ? -1.712 12.354 10.694 1.00 84.50 83 SER A C 1
ATOM 701 O O . SER A 1 83 ? -0.494 12.442 10.833 1.00 84.50 83 SER A O 1
ATOM 703 N N . SER A 1 84 ? -2.372 13.012 9.745 1.00 77.56 84 SER A N 1
ATOM 704 C CA . SER A 1 84 ? -1.752 13.955 8.815 1.00 77.56 84 SER A CA 1
ATOM 705 C C . SER A 1 84 ? -2.406 15.336 8.923 1.00 77.56 84 SER A C 1
ATOM 707 O O . SER A 1 84 ? -3.417 15.523 9.600 1.00 77.56 84 SER A O 1
ATOM 709 N N . ARG A 1 85 ? -1.840 16.331 8.232 1.00 78.81 85 ARG A N 1
ATOM 710 C CA . ARG A 1 85 ? -2.391 17.696 8.154 1.00 78.81 85 ARG A CA 1
ATOM 711 C C . ARG A 1 85 ? -3.825 17.721 7.612 1.00 78.81 85 ARG A C 1
ATOM 713 O O . ARG A 1 85 ? -4.587 18.618 7.954 1.00 78.81 85 ARG A O 1
ATOM 720 N N . PHE A 1 86 ? -4.169 16.755 6.765 1.00 75.00 86 PHE A N 1
ATOM 721 C CA . PHE A 1 86 ? -5.460 16.667 6.081 1.00 75.00 86 PHE A CA 1
ATOM 722 C C . PHE A 1 86 ? -6.488 15.793 6.810 1.00 75.00 86 PHE A C 1
ATOM 724 O O . PHE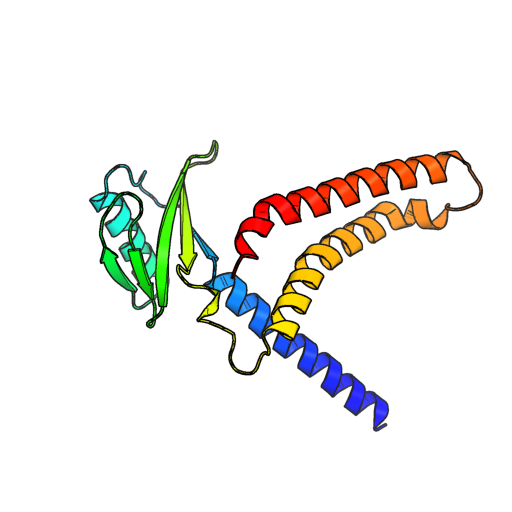 A 1 86 ? -7.567 15.561 6.277 1.00 75.00 86 PHE A O 1
ATOM 731 N N . GLY A 1 87 ? -6.170 15.322 8.017 1.00 82.69 87 GLY A N 1
ATOM 732 C CA . GLY A 1 87 ? -7.054 14.479 8.810 1.00 82.69 87 GLY A CA 1
ATOM 733 C C . GLY A 1 87 ? -6.398 13.171 9.227 1.00 82.69 87 GLY A C 1
ATOM 734 O O . GLY A 1 87 ? -5.190 12.969 9.075 1.00 82.69 87 GLY A O 1
ATOM 735 N N . ILE A 1 88 ? -7.220 12.297 9.792 1.00 86.88 88 ILE A N 1
ATOM 736 C CA . ILE A 1 88 ? -6.811 10.967 10.225 1.00 86.88 88 ILE A CA 1
ATOM 737 C C . ILE A 1 88 ? -7.158 9.993 9.107 1.00 86.88 88 ILE A C 1
ATOM 739 O O . ILE A 1 88 ? -8.213 10.102 8.492 1.00 86.88 88 ILE A O 1
ATOM 743 N N . VAL A 1 89 ? -6.241 9.074 8.828 1.00 88.94 89 VAL A N 1
ATOM 744 C CA . VAL A 1 89 ? -6.445 7.979 7.882 1.00 88.94 89 VAL A CA 1
ATOM 745 C C . VAL A 1 89 ? -6.197 6.684 8.633 1.00 88.94 89 VAL A C 1
ATOM 747 O O . VAL A 1 89 ? -5.191 6.550 9.336 1.00 88.94 89 VAL A O 1
ATOM 750 N N . VAL A 1 90 ? -7.128 5.748 8.506 1.00 89.38 90 VAL A N 1
ATOM 751 C CA . VAL A 1 90 ? -6.953 4.380 8.982 1.00 89.38 90 VAL A CA 1
ATOM 752 C C . VAL A 1 90 ? -6.398 3.564 7.827 1.00 89.38 90 VAL A C 1
ATOM 754 O O . VAL A 1 90 ? -6.968 3.537 6.737 1.00 89.38 90 VAL A O 1
ATOM 757 N N . HIS A 1 91 ? -5.261 2.931 8.074 1.00 89.81 91 HIS A N 1
ATOM 758 C CA . HIS A 1 91 ? -4.600 2.009 7.169 1.00 89.81 91 HIS A CA 1
ATOM 759 C C . HIS A 1 91 ? -4.840 0.588 7.660 1.00 89.81 91 HIS A C 1
ATOM 761 O O . HIS A 1 91 ? -4.690 0.300 8.849 1.00 89.81 91 HIS A O 1
ATOM 767 N N . CYS A 1 92 ? -5.199 -0.291 6.738 1.00 90.12 92 CYS A N 1
ATOM 768 C CA . CYS A 1 92 ? -5.440 -1.699 6.985 1.00 90.12 92 CYS A CA 1
ATOM 769 C C . CYS A 1 92 ? -4.514 -2.510 6.085 1.00 90.12 92 CYS A C 1
ATOM 771 O O . CYS A 1 92 ? -4.582 -2.392 4.863 1.00 90.12 92 CYS A O 1
ATOM 773 N N . GLU A 1 93 ? -3.664 -3.333 6.689 1.00 90.44 93 GLU A N 1
ATOM 774 C CA . GLU A 1 93 ? -2.694 -4.180 5.994 1.00 90.44 93 GLU A CA 1
ATOM 775 C C . GLU A 1 93 ? -2.908 -5.649 6.370 1.00 90.44 93 GLU A C 1
ATOM 777 O O . GLU A 1 93 ? -3.222 -5.961 7.519 1.00 90.44 93 GLU A O 1
ATOM 782 N N . MET A 1 94 ? -2.761 -6.568 5.413 1.00 89.69 94 MET A N 1
ATOM 783 C CA . MET A 1 94 ? -2.739 -8.005 5.714 1.00 89.69 94 MET A CA 1
ATOM 784 C C . MET A 1 94 ? -1.559 -8.329 6.636 1.00 89.69 94 MET A C 1
ATOM 786 O O . MET A 1 94 ? -0.437 -7.899 6.375 1.00 89.69 94 MET A O 1
ATOM 790 N N . THR A 1 95 ? -1.789 -9.136 7.673 1.00 84.69 95 THR A N 1
ATOM 791 C CA . THR A 1 95 ? -0.730 -9.533 8.621 1.00 84.69 95 THR A CA 1
ATOM 792 C C . THR A 1 95 ? 0.263 -10.511 7.987 1.00 84.69 95 THR A C 1
ATOM 794 O O . THR A 1 95 ? 1.455 -10.449 8.276 1.00 84.69 95 THR A O 1
ATOM 797 N N . HIS A 1 96 ? -0.231 -11.387 7.107 1.00 80.94 96 HIS A N 1
ATOM 798 C CA . HIS A 1 96 ? 0.544 -12.435 6.439 1.00 80.94 96 HIS A CA 1
ATOM 799 C C . HIS A 1 96 ? 0.350 -12.396 4.915 1.00 80.94 96 HIS A C 1
ATOM 801 O O . HIS A 1 96 ? -0.285 -13.291 4.347 1.00 80.94 96 HIS A O 1
ATOM 807 N N . PRO A 1 97 ? 0.844 -11.352 4.227 1.00 72.88 97 PRO A N 1
ATOM 808 C CA . PRO A 1 97 ? 0.686 -11.212 2.780 1.00 72.88 97 PRO A CA 1
ATOM 809 C C . PRO A 1 97 ? 1.362 -12.337 1.978 1.00 72.88 97 PRO A C 1
ATOM 811 O O . PRO A 1 97 ? 1.003 -12.551 0.825 1.00 72.88 97 PRO A O 1
ATOM 814 N N . GLU A 1 98 ? 2.320 -13.058 2.559 1.00 69.44 98 GLU A N 1
ATOM 815 C CA . GLU A 1 98 ? 2.991 -14.221 1.972 1.00 69.44 98 GLU A CA 1
ATOM 816 C C . GLU A 1 98 ? 2.077 -15.448 1.825 1.00 69.44 98 GLU A C 1
ATOM 818 O O . GLU A 1 98 ? 2.254 -16.240 0.899 1.00 69.44 98 GLU A O 1
ATOM 823 N N . ASN A 1 99 ? 1.075 -15.584 2.700 1.00 69.88 99 ASN A N 1
ATOM 824 C CA . ASN A 1 99 ? 0.178 -16.743 2.732 1.00 69.88 99 ASN A CA 1
ATOM 825 C C . ASN A 1 99 ? -0.995 -16.619 1.755 1.00 69.88 99 ASN A C 1
ATOM 827 O O . ASN A 1 99 ? -1.659 -17.608 1.450 1.00 69.88 99 ASN A O 1
ATOM 831 N N . TYR A 1 100 ? -1.241 -15.413 1.247 1.00 68.81 100 TYR A N 1
ATOM 832 C CA . TYR A 1 100 ? -2.334 -15.129 0.332 1.00 68.81 100 TYR A CA 1
ATOM 833 C C . TYR A 1 100 ? -1.749 -14.692 -1.006 1.00 68.81 100 TYR A C 1
ATOM 835 O O . TYR A 1 100 ? -1.085 -13.670 -1.107 1.00 68.81 100 TYR A O 1
ATOM 843 N N . MET A 1 101 ? -1.986 -15.472 -2.059 1.00 68.19 101 MET A N 1
ATOM 844 C CA . MET A 1 101 ? -1.609 -15.119 -3.429 1.00 68.19 101 MET A CA 1
ATOM 845 C C . MET A 1 101 ? -2.829 -15.231 -4.344 1.00 68.19 101 MET A C 1
ATOM 847 O O . MET A 1 101 ? -3.703 -16.064 -4.094 1.00 68.19 101 MET A O 1
ATOM 851 N N . PRO A 1 102 ? -2.918 -14.416 -5.411 1.00 70.62 102 PRO A N 1
ATOM 852 C CA . PRO A 1 102 ? -3.999 -14.549 -6.375 1.00 70.62 102 PRO A CA 1
ATOM 853 C C . PRO A 1 102 ? -3.967 -15.940 -7.027 1.00 70.62 102 PRO A C 1
ATOM 855 O O . PRO A 1 102 ? -2.924 -16.388 -7.510 1.00 70.62 102 PRO A O 1
ATOM 858 N N . GLU A 1 103 ? -5.120 -16.615 -7.042 1.00 65.88 103 GLU A N 1
ATOM 859 C CA . GLU A 1 103 ? -5.271 -17.970 -7.580 1.00 65.88 103 GLU A CA 1
ATOM 860 C C . GLU A 1 103 ? -4.712 -18.077 -9.009 1.00 65.88 103 GLU A C 1
ATOM 862 O O . GLU A 1 103 ? -5.073 -17.310 -9.905 1.00 65.88 103 GLU A O 1
ATOM 867 N N . GLY A 1 104 ? -3.810 -19.040 -9.225 1.00 66.50 104 GLY A N 1
ATOM 868 C CA . GLY A 1 104 ? -3.201 -19.309 -10.531 1.00 66.50 104 GLY A CA 1
ATOM 869 C C . GLY A 1 104 ? -1.972 -18.460 -10.886 1.00 66.50 104 GLY A C 1
ATOM 870 O O . GLY A 1 104 ? -1.397 -18.668 -11.955 1.00 66.50 104 GLY A O 1
ATOM 871 N N . MET A 1 105 ? -1.520 -17.546 -10.018 1.00 73.94 105 MET A N 1
ATOM 872 C CA . MET A 1 105 ? -0.302 -16.761 -10.245 1.00 73.94 105 MET A CA 1
ATOM 873 C C . MET A 1 105 ? 0.885 -17.316 -9.448 1.00 73.94 105 MET A C 1
ATOM 875 O O . MET A 1 105 ? 0.810 -17.493 -8.239 1.00 73.94 105 MET A O 1
ATOM 879 N N . SER A 1 106 ? 2.022 -17.545 -10.116 1.00 78.56 106 SER A N 1
ATOM 880 C CA . SER A 1 106 ? 3.262 -17.901 -9.412 1.00 78.56 106 SER A CA 1
ATOM 881 C C . SER A 1 106 ? 3.851 -16.696 -8.671 1.00 78.56 106 SER A C 1
ATOM 883 O O . SER A 1 106 ? 3.799 -15.568 -9.169 1.00 78.56 106 SER A O 1
ATOM 885 N N . GLU A 1 107 ? 4.510 -16.937 -7.539 1.00 74.94 107 GLU A N 1
ATOM 886 C CA . GLU A 1 107 ? 5.180 -15.900 -6.747 1.00 74.94 107 GLU A CA 1
ATOM 887 C C . GLU A 1 107 ? 6.184 -15.071 -7.573 1.00 74.94 107 GLU A C 1
ATOM 889 O O . GLU A 1 107 ? 6.243 -13.843 -7.479 1.00 74.94 107 GLU A O 1
ATOM 894 N N . LYS A 1 108 ? 6.948 -15.730 -8.455 1.00 77.62 108 LYS A N 1
ATOM 895 C CA . LYS A 1 108 ? 7.900 -15.061 -9.358 1.00 77.62 108 LYS A CA 1
ATOM 896 C C . LYS A 1 108 ? 7.187 -14.104 -10.312 1.00 77.62 108 LYS A C 1
ATOM 898 O O . LYS A 1 108 ? 7.668 -12.997 -10.555 1.00 77.62 108 LYS A O 1
ATOM 903 N N . THR A 1 109 ? 6.044 -14.527 -10.849 1.00 76.88 109 THR A N 1
ATOM 904 C CA . THR A 1 109 ? 5.215 -13.713 -11.743 1.00 76.88 109 THR A CA 1
ATOM 905 C C . THR A 1 109 ? 4.659 -12.498 -11.006 1.00 76.88 109 THR A C 1
ATOM 907 O O . THR A 1 109 ? 4.757 -11.385 -11.519 1.00 76.88 109 THR A O 1
ATOM 910 N N . TYR A 1 110 ? 4.162 -12.693 -9.785 1.00 78.88 110 TYR A N 1
ATOM 911 C CA . TYR A 1 110 ? 3.664 -11.624 -8.925 1.00 78.88 110 TYR A CA 1
ATOM 912 C C . TYR A 1 110 ? 4.746 -10.585 -8.596 1.00 78.88 110 TYR A C 1
ATOM 914 O O . TYR A 1 110 ? 4.560 -9.395 -8.863 1.00 78.88 110 TYR A O 1
ATOM 922 N N . ARG A 1 111 ? 5.924 -11.019 -8.115 1.00 77.19 111 ARG A N 1
ATOM 923 C CA . ARG A 1 111 ? 7.052 -10.109 -7.828 1.00 77.19 111 ARG A CA 1
ATOM 924 C C . ARG A 1 111 ? 7.461 -9.316 -9.064 1.00 77.19 111 ARG A C 1
ATOM 926 O O . ARG A 1 111 ? 7.737 -8.122 -8.974 1.00 77.19 111 ARG A O 1
ATOM 933 N N . ARG A 1 112 ? 7.455 -9.969 -10.228 1.00 80.62 112 ARG A N 1
ATOM 934 C CA . ARG A 1 112 ? 7.727 -9.320 -11.507 1.00 80.62 112 ARG A CA 1
ATOM 935 C C . ARG A 1 112 ? 6.682 -8.242 -11.804 1.00 80.62 112 ARG A C 1
ATOM 937 O O . ARG A 1 112 ? 7.078 -7.118 -12.079 1.00 80.62 112 ARG A O 1
ATOM 944 N N . TYR A 1 113 ? 5.382 -8.525 -11.710 1.00 81.25 113 TYR A N 1
ATOM 945 C CA . TYR A 1 113 ? 4.326 -7.521 -11.928 1.00 81.25 113 TYR A CA 1
ATOM 946 C C . TYR A 1 113 ? 4.386 -6.349 -10.947 1.00 81.25 113 TYR A C 1
ATOM 948 O O . TYR A 1 113 ? 4.186 -5.205 -11.362 1.00 81.25 113 TYR A O 1
ATOM 956 N N . ARG A 1 114 ? 4.724 -6.605 -9.680 1.00 79.19 114 ARG A N 1
ATOM 957 C CA . ARG A 1 114 ? 4.944 -5.551 -8.683 1.00 79.19 114 ARG A CA 1
ATOM 958 C C . ARG A 1 114 ? 6.133 -4.669 -9.055 1.00 79.19 114 ARG A C 1
ATOM 960 O O . ARG A 1 114 ? 6.003 -3.450 -9.057 1.00 79.19 114 ARG A O 1
ATOM 967 N N . PHE A 1 115 ? 7.251 -5.272 -9.461 1.00 80.31 115 PHE A N 1
ATOM 968 C CA . PH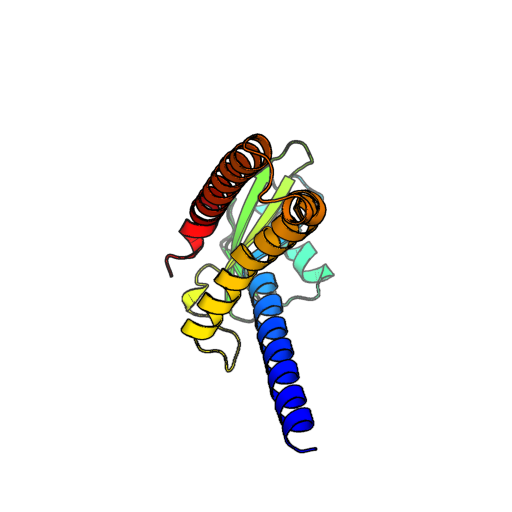E A 1 115 ? 8.421 -4.542 -9.953 1.00 80.31 115 PHE A CA 1
ATOM 969 C C . PHE A 1 115 ? 8.100 -3.717 -11.203 1.00 80.31 115 PHE A C 1
ATOM 971 O O . PHE A 1 115 ? 8.395 -2.527 -11.237 1.00 80.31 115 PHE A O 1
ATOM 978 N N . TRP A 1 116 ? 7.438 -4.309 -12.203 1.00 80.69 116 TRP A N 1
ATOM 979 C CA . TRP A 1 116 ? 7.003 -3.569 -13.388 1.00 80.69 116 TRP A CA 1
ATOM 980 C C . TRP A 1 116 ? 6.065 -2.433 -13.010 1.00 80.69 116 TRP A C 1
ATOM 982 O O . TRP A 1 116 ? 6.252 -1.337 -13.497 1.00 80.69 116 TRP A O 1
ATOM 992 N N . SER A 1 117 ? 5.103 -2.628 -12.113 1.00 77.62 117 SER A N 1
ATOM 993 C CA . SER A 1 117 ? 4.204 -1.538 -11.714 1.00 77.62 117 SER A CA 1
ATOM 994 C C . SER A 1 117 ? 4.962 -0.397 -11.029 1.00 77.62 117 SER A C 1
ATOM 996 O O . SER A 1 117 ? 4.723 0.770 -11.317 1.00 77.62 117 SER A O 1
ATOM 998 N N . ILE A 1 118 ? 5.931 -0.719 -10.176 1.00 75.94 118 ILE A N 1
ATOM 999 C CA . ILE A 1 118 ? 6.733 0.282 -9.468 1.00 75.94 118 ILE A CA 1
ATOM 1000 C C . ILE A 1 118 ? 7.704 1.012 -10.402 1.00 75.94 118 ILE A C 1
ATOM 1002 O O . ILE A 1 118 ? 7.925 2.203 -10.228 1.00 75.94 118 ILE A O 1
ATOM 1006 N N . VAL A 1 119 ? 8.288 0.329 -11.387 1.00 79.75 119 VAL A N 1
ATOM 1007 C CA . VAL A 1 119 ? 9.331 0.905 -12.252 1.00 79.75 119 VAL A CA 1
ATOM 1008 C C . VAL A 1 119 ? 8.755 1.469 -13.546 1.00 79.75 119 VAL A C 1
ATOM 1010 O O . VAL A 1 119 ? 9.108 2.575 -13.948 1.00 79.75 119 VAL A O 1
ATOM 1013 N N . LEU A 1 120 ? 7.853 0.737 -14.201 1.00 80.88 120 LEU A N 1
ATOM 1014 C CA . LEU A 1 120 ? 7.323 1.064 -15.524 1.00 80.88 120 LEU A CA 1
ATOM 1015 C C . LEU A 1 120 ? 6.477 2.334 -15.500 1.00 80.88 120 LEU A C 1
ATOM 1017 O O . LEU A 1 120 ? 6.632 3.149 -16.398 1.00 80.88 120 LEU A O 1
ATOM 1021 N N . PHE A 1 121 ? 5.611 2.538 -14.501 1.00 76.94 121 PHE A N 1
ATOM 1022 C CA . PHE A 1 121 ? 4.783 3.751 -14.447 1.00 76.94 121 PHE A CA 1
ATOM 1023 C C . PHE A 1 121 ? 5.635 5.027 -14.309 1.00 76.94 121 PHE A C 1
ATOM 1025 O O . PHE A 1 121 ? 5.509 5.907 -15.164 1.00 76.94 121 PHE A O 1
ATOM 1032 N N . PRO A 1 122 ? 6.560 5.134 -13.335 1.00 75.56 122 PRO A N 1
ATOM 1033 C CA . PRO A 1 122 ? 7.484 6.264 -13.257 1.00 75.56 122 PRO A CA 1
ATOM 1034 C C . PRO A 1 122 ? 8.387 6.388 -14.481 1.00 75.56 122 PRO A C 1
ATOM 1036 O O . PRO A 1 122 ? 8.666 7.502 -14.914 1.00 75.56 122 PRO A O 1
ATOM 1039 N N . PHE A 1 123 ? 8.838 5.268 -15.054 1.00 81.94 123 PHE A N 1
ATOM 1040 C CA . PHE A 1 123 ? 9.641 5.278 -16.277 1.00 81.94 123 PHE A CA 1
ATOM 1041 C C . PHE A 1 123 ? 8.867 5.865 -17.460 1.00 81.94 123 PHE A C 1
ATOM 1043 O O . PHE A 1 123 ? 9.379 6.728 -18.166 1.00 81.94 123 PHE A O 1
ATOM 1050 N N . LEU A 1 124 ? 7.618 5.446 -17.666 1.00 83.00 124 LEU A N 1
ATOM 1051 C CA . LEU A 1 124 ? 6.774 5.961 -18.740 1.00 83.00 124 LEU A CA 1
ATOM 1052 C C . LEU A 1 124 ? 6.513 7.456 -18.560 1.00 83.00 124 LEU A C 1
ATOM 1054 O O . LEU A 1 124 ? 6.694 8.201 -19.517 1.00 83.00 124 LEU A O 1
ATOM 1058 N N . ILE A 1 125 ? 6.185 7.902 -17.342 1.00 81.81 125 ILE A N 1
ATOM 1059 C CA . ILE A 1 125 ? 6.006 9.330 -17.030 1.00 81.81 125 ILE A CA 1
ATOM 1060 C C . ILE A 1 125 ? 7.295 10.110 -17.313 1.00 81.81 125 ILE A C 1
ATOM 1062 O O . ILE A 1 125 ? 7.253 11.192 -17.904 1.00 81.81 125 ILE A O 1
ATOM 1066 N N . PHE A 1 126 ? 8.450 9.564 -16.929 1.00 80.19 126 PHE A N 1
ATOM 1067 C CA . PHE A 1 126 ? 9.751 10.171 -17.194 1.00 80.19 126 PHE A CA 1
ATOM 1068 C C . PHE A 1 126 ? 9.996 10.343 -18.697 1.00 80.19 126 PHE A C 1
ATOM 1070 O O . PHE A 1 126 ? 10.325 11.444 -19.141 1.00 80.19 126 PHE A O 1
ATOM 1077 N N . ILE A 1 127 ? 9.784 9.290 -19.489 1.00 81.38 127 ILE A N 1
ATOM 1078 C CA . ILE A 1 127 ? 9.971 9.321 -20.942 1.00 81.38 127 ILE A CA 1
ATOM 1079 C C . ILE A 1 127 ? 8.986 10.283 -21.612 1.00 81.38 127 ILE A C 1
ATOM 1081 O O . ILE A 1 127 ? 9.399 11.066 -22.463 1.00 81.38 127 ILE A O 1
ATOM 1085 N N . THR A 1 128 ? 7.705 10.280 -21.229 1.00 81.12 128 THR A N 1
ATOM 1086 C CA . THR A 1 128 ? 6.704 11.173 -21.837 1.00 81.12 128 THR A CA 1
ATOM 1087 C C . THR A 1 128 ? 6.969 12.637 -21.510 1.00 81.12 128 THR A C 1
ATOM 1089 O O . THR A 1 128 ? 6.851 13.486 -22.389 1.00 81.12 128 THR A O 1
ATOM 1092 N N . THR A 1 129 ? 7.367 12.943 -20.273 1.00 76.94 129 THR A N 1
ATOM 1093 C CA . THR A 1 129 ? 7.653 14.323 -19.843 1.00 76.94 129 THR A CA 1
ATOM 1094 C C . THR A 1 129 ? 8.916 14.860 -20.514 1.00 76.94 129 THR A C 1
ATOM 1096 O O . THR A 1 129 ? 8.978 16.026 -20.891 1.00 76.94 129 THR A O 1
ATOM 1099 N N . ASN A 1 130 ? 9.910 13.997 -20.727 1.00 74.69 130 ASN A N 1
ATOM 1100 C CA . ASN A 1 130 ? 11.180 14.365 -21.347 1.00 74.69 130 ASN A CA 1
ATOM 1101 C C . ASN A 1 130 ? 11.218 14.087 -22.857 1.00 74.69 130 ASN A C 1
ATOM 1103 O O . ASN A 1 130 ? 12.271 14.243 -23.466 1.00 74.69 130 ASN A O 1
ATOM 1107 N N . LEU A 1 131 ? 10.098 13.723 -23.496 1.00 75.56 131 LEU A N 1
ATOM 1108 C CA . LEU A 1 131 ? 10.051 13.335 -24.914 1.00 75.56 131 LEU A CA 1
ATOM 1109 C C . LEU A 1 131 ? 10.618 14.425 -25.840 1.00 75.56 131 LEU A C 1
ATOM 1111 O O . LEU A 1 131 ? 11.289 14.131 -26.829 1.00 75.56 131 LEU A O 1
ATOM 1115 N N . TRP A 1 132 ? 10.379 15.692 -25.494 1.00 67.19 132 TRP A N 1
ATOM 1116 C CA . TRP A 1 132 ? 10.908 16.848 -26.219 1.00 67.19 132 TRP A CA 1
ATOM 1117 C C . TRP A 1 132 ? 12.431 16.987 -26.065 1.00 67.19 132 TRP A C 1
ATOM 1119 O O . TRP A 1 132 ? 13.124 17.243 -27.047 1.00 67.19 132 TRP A O 1
ATOM 1129 N N . LEU A 1 133 ? 12.953 16.719 -24.864 1.00 67.44 133 LEU A N 1
ATOM 1130 C CA . LEU A 1 133 ? 14.387 16.695 -24.561 1.00 67.44 133 LEU A CA 1
ATOM 1131 C C . LEU A 1 133 ? 15.090 15.501 -25.231 1.00 67.44 133 LEU A C 1
ATOM 1133 O O . LEU A 1 133 ? 16.211 15.622 -25.705 1.00 67.44 133 LEU A O 1
ATOM 1137 N N . ILE A 1 134 ? 14.416 14.347 -25.312 1.00 67.50 134 ILE A N 1
ATOM 1138 C CA . ILE A 1 134 ? 14.903 13.146 -26.011 1.00 67.50 134 ILE A CA 1
ATOM 1139 C C . ILE A 1 134 ? 14.992 13.420 -27.516 1.00 67.50 134 ILE A C 1
ATOM 1141 O O . ILE A 1 134 ? 15.918 12.965 -28.178 1.00 67.50 134 ILE A O 1
ATOM 1145 N N . ARG A 1 135 ? 14.053 14.197 -28.068 1.00 67.69 135 ARG A N 1
ATOM 1146 C CA . ARG A 1 135 ? 14.050 14.560 -29.490 1.00 67.69 135 ARG A CA 1
ATOM 1147 C C . ARG A 1 135 ? 15.177 15.526 -29.868 1.00 67.69 135 ARG A C 1
ATOM 1149 O O . ARG A 1 135 ? 15.622 15.492 -31.010 1.00 67.69 135 ARG A O 1
ATOM 1156 N N . SER A 1 136 ? 15.629 16.369 -28.939 1.00 66.19 136 SER A N 1
ATOM 1157 C CA . SER A 1 136 ? 16.804 17.236 -29.113 1.00 66.19 136 SER A CA 1
ATOM 1158 C C . SER A 1 136 ? 18.120 16.570 -28.685 1.00 66.19 136 SER A C 1
ATOM 1160 O O . SER A 1 136 ? 19.192 17.160 -28.854 1.00 66.19 136 SER A O 1
ATOM 1162 N N . ALA A 1 137 ? 18.057 15.349 -28.143 1.00 62.22 137 ALA A N 1
ATOM 1163 C CA . ALA A 1 137 ? 19.199 14.683 -27.544 1.00 62.22 137 ALA A CA 1
ATOM 1164 C C . ALA A 1 137 ? 20.206 14.247 -28.612 1.00 62.22 137 ALA A C 1
ATOM 1166 O O . ALA A 1 137 ? 19.869 13.483 -29.510 1.00 62.22 137 ALA A O 1
ATOM 1167 N N . PHE A 1 138 ? 21.430 14.760 -28.437 1.00 56.09 138 PHE A N 1
ATOM 1168 C CA . PHE A 1 138 ? 22.739 14.393 -29.010 1.00 56.09 138 PHE A CA 1
ATOM 1169 C C . PHE A 1 138 ? 23.508 15.527 -29.702 1.00 56.09 138 PHE A C 1
ATOM 1171 O O . PHE A 1 138 ? 24.678 15.326 -30.011 1.00 56.09 138 PHE A O 1
ATOM 1178 N N . ASN A 1 139 ? 22.948 16.734 -29.855 1.00 62.97 139 ASN A N 1
ATOM 1179 C CA . ASN A 1 139 ? 23.698 17.850 -30.461 1.00 62.97 139 ASN A CA 1
ATOM 1180 C C . ASN A 1 139 ? 24.335 18.837 -29.468 1.00 62.97 139 ASN A C 1
ATOM 1182 O O . ASN A 1 139 ? 25.227 19.583 -29.864 1.00 62.97 139 ASN A O 1
ATOM 1186 N N . GLN A 1 140 ? 23.912 18.873 -28.199 1.00 71.06 140 GLN A N 1
ATOM 1187 C CA . GLN A 1 140 ? 24.416 19.850 -27.221 1.00 71.06 140 GLN A CA 1
ATOM 1188 C C . GLN A 1 140 ? 24.704 19.218 -25.857 1.00 71.06 140 GLN A C 1
ATOM 1190 O O . GLN A 1 140 ? 23.877 18.490 -25.308 1.00 71.06 140 GLN A O 1
ATOM 1195 N N . TRP A 1 141 ? 25.864 19.542 -25.286 1.00 72.56 141 TRP A N 1
ATOM 1196 C CA . TRP A 1 141 ? 26.340 19.034 -23.991 1.00 72.56 141 TRP A CA 1
ATOM 1197 C C . TRP A 1 141 ? 25.404 19.367 -22.810 1.00 72.56 141 TRP A C 1
ATOM 1199 O O . TRP A 1 141 ? 25.305 18.591 -21.863 1.00 72.56 141 TRP A O 1
ATOM 1209 N N . GLU A 1 142 ? 24.648 20.464 -22.898 1.00 74.31 142 GLU A N 1
ATOM 1210 C CA . GLU A 1 142 ? 23.649 20.877 -21.901 1.00 74.31 142 GLU A CA 1
ATOM 1211 C C . GLU A 1 142 ? 22.527 19.842 -21.747 1.00 74.31 142 GLU A C 1
ATOM 1213 O O . GLU A 1 142 ? 22.105 19.534 -20.632 1.00 74.31 142 GLU A O 1
ATOM 1218 N N . THR A 1 143 ? 22.092 19.226 -22.853 1.00 71.75 143 THR A N 1
ATOM 1219 C CA . THR A 1 143 ? 21.062 18.175 -22.809 1.00 71.75 143 THR A CA 1
ATOM 1220 C C . THR A 1 143 ? 21.556 16.942 -22.053 1.00 71.75 143 THR A C 1
ATOM 1222 O O . THR A 1 143 ? 20.806 16.369 -21.265 1.00 71.75 143 THR A O 1
ATOM 1225 N N . ILE A 1 144 ? 22.838 16.587 -22.200 1.00 74.88 144 ILE A N 1
ATOM 1226 C CA . ILE A 1 144 ? 23.467 15.466 -21.486 1.00 74.88 144 ILE A CA 1
ATOM 1227 C C . ILE A 1 144 ? 23.471 15.725 -19.974 1.00 74.88 144 ILE A C 1
ATOM 1229 O O . ILE A 1 144 ? 23.153 14.822 -19.201 1.00 74.88 144 ILE A O 1
ATOM 1233 N N . LEU A 1 145 ? 23.769 16.957 -19.543 1.00 79.06 145 LEU A N 1
ATOM 1234 C CA . LEU A 1 145 ? 23.727 17.323 -18.124 1.00 79.06 145 LEU A CA 1
ATOM 1235 C C . LEU A 1 145 ? 22.318 17.220 -17.538 1.00 79.06 145 LEU A C 1
ATOM 1237 O O . LEU A 1 145 ? 22.149 16.658 -16.455 1.00 79.06 145 LEU A O 1
ATOM 1241 N N . VAL A 1 146 ? 21.302 17.709 -18.255 1.00 77.06 146 VAL A N 1
ATOM 1242 C CA . VAL A 1 146 ? 19.905 17.618 -17.804 1.00 77.06 146 VAL A CA 1
ATOM 1243 C C . VAL A 1 146 ? 19.468 16.155 -17.682 1.00 77.06 146 VAL A C 1
ATOM 1245 O O . VAL A 1 146 ? 18.884 15.786 -16.664 1.00 77.06 146 VAL A O 1
ATOM 1248 N N . PHE A 1 147 ? 19.814 15.295 -18.647 1.00 76.81 147 PHE A N 1
ATOM 1249 C CA . PHE A 1 147 ? 19.561 13.852 -18.539 1.00 76.81 147 PHE A CA 1
ATOM 1250 C C . PHE A 1 147 ? 20.303 13.206 -17.369 1.00 76.81 147 PHE A C 1
ATOM 1252 O O . PHE A 1 147 ? 19.726 12.362 -16.688 1.00 76.81 147 PHE A O 1
ATOM 1259 N N . GLY A 1 148 ? 21.547 13.612 -17.101 1.00 80.25 148 GLY A N 1
ATOM 1260 C CA . GLY A 1 148 ? 22.321 13.133 -15.956 1.00 80.25 148 GLY A CA 1
ATOM 1261 C C . GLY A 1 148 ? 21.640 13.452 -14.624 1.00 80.25 148 GLY A C 1
ATOM 1262 O O . GLY A 1 148 ? 21.436 12.557 -13.805 1.00 80.25 148 GLY A O 1
ATOM 1263 N N . VAL A 1 149 ? 21.209 14.701 -14.427 1.00 81.94 149 VAL A N 1
ATOM 1264 C CA . VAL A 1 149 ? 20.473 15.114 -13.218 1.00 81.94 149 VAL A CA 1
ATOM 1265 C C . VAL A 1 149 ? 19.139 14.374 -13.113 1.00 81.94 149 VAL A C 1
ATOM 1267 O O . VAL A 1 149 ? 18.806 13.841 -12.055 1.00 81.94 149 VAL A O 1
ATOM 1270 N N . ALA A 1 150 ? 18.393 14.286 -14.213 1.00 79.50 150 ALA A N 1
ATOM 1271 C CA . ALA A 1 150 ? 17.104 13.609 -14.252 1.00 79.50 150 ALA A CA 1
ATOM 1272 C C . ALA A 1 150 ? 17.234 12.103 -13.934 1.00 79.50 150 ALA A C 1
ATOM 1274 O O . ALA A 1 150 ? 16.413 11.557 -13.197 1.00 79.50 150 ALA A O 1
ATOM 1275 N N . ALA A 1 151 ? 18.300 11.449 -14.406 1.00 80.31 151 ALA A N 1
ATOM 1276 C CA . ALA A 1 151 ? 18.613 10.058 -14.086 1.00 80.31 151 ALA A CA 1
ATOM 1277 C C . ALA A 1 151 ? 18.963 9.863 -12.603 1.00 80.31 151 ALA A C 1
ATOM 1279 O O . ALA A 1 151 ? 18.499 8.900 -11.995 1.00 80.31 151 ALA A O 1
ATOM 1280 N N . VAL A 1 152 ? 19.724 10.783 -11.998 1.00 85.06 152 VAL A N 1
ATOM 1281 C CA . VAL A 1 152 ? 20.032 10.745 -10.557 1.00 85.06 152 VAL A CA 1
ATOM 1282 C C . VAL A 1 152 ? 18.762 10.898 -9.721 1.00 85.06 152 VAL A C 1
ATOM 1284 O O . VAL A 1 152 ? 18.553 10.127 -8.787 1.00 85.06 152 VAL A O 1
ATOM 1287 N N . VAL A 1 153 ? 17.879 11.838 -10.076 1.00 83.00 153 VAL A N 1
ATOM 1288 C CA . VAL A 1 153 ? 16.584 12.019 -9.397 1.00 83.00 153 VAL A CA 1
ATOM 1289 C C . VAL A 1 153 ? 15.712 10.771 -9.540 1.00 83.00 153 VAL A C 1
ATOM 1291 O O . VAL A 1 153 ? 15.102 10.331 -8.568 1.00 83.00 153 VAL A O 1
ATOM 1294 N N . TRP A 1 154 ? 15.683 10.159 -10.725 1.00 80.06 154 TRP A N 1
ATOM 1295 C CA . TRP A 1 154 ? 14.919 8.936 -10.960 1.00 80.06 154 TRP A CA 1
ATOM 1296 C C . TRP A 1 154 ? 15.481 7.737 -10.183 1.00 80.06 154 TRP A C 1
ATOM 1298 O O . TRP A 1 154 ? 14.721 6.988 -9.570 1.00 80.06 154 TRP A O 1
ATOM 1308 N N . ALA A 1 155 ? 16.807 7.589 -10.122 1.00 80.50 155 ALA A N 1
ATOM 1309 C CA . ALA A 1 155 ? 17.461 6.572 -9.304 1.00 80.50 155 ALA A CA 1
ATOM 1310 C C . ALA A 1 155 ? 17.166 6.780 -7.811 1.00 80.50 155 ALA A C 1
ATOM 1312 O O . ALA A 1 155 ? 16.794 5.831 -7.124 1.00 80.50 155 ALA A O 1
ATOM 1313 N N . ALA A 1 156 ? 17.253 8.020 -7.319 1.00 82.88 156 ALA A N 1
ATOM 1314 C CA . ALA A 1 156 ? 16.896 8.361 -5.946 1.00 82.88 156 ALA A CA 1
ATOM 1315 C C . ALA A 1 156 ? 15.422 8.051 -5.644 1.00 82.88 156 ALA A C 1
ATOM 1317 O O . ALA A 1 156 ? 15.117 7.509 -4.585 1.00 82.88 156 ALA A O 1
ATOM 1318 N N . TYR A 1 157 ? 14.513 8.318 -6.587 1.00 80.69 157 TYR A N 1
ATOM 1319 C CA . TYR A 1 157 ? 13.103 7.956 -6.467 1.00 80.69 157 TYR A CA 1
ATOM 1320 C C . TYR A 1 157 ? 12.899 6.437 -6.395 1.00 80.69 157 TYR A C 1
ATOM 1322 O O . TYR A 1 157 ? 12.176 5.968 -5.522 1.00 80.69 157 TYR A O 1
ATOM 1330 N N . ILE A 1 158 ? 13.572 5.649 -7.241 1.00 75.00 158 ILE A N 1
ATOM 1331 C CA . ILE A 1 158 ? 13.511 4.180 -7.161 1.00 75.00 158 ILE A CA 1
ATOM 1332 C C . ILE A 1 158 ? 14.042 3.686 -5.824 1.00 75.00 158 ILE A C 1
ATOM 1334 O O . ILE A 1 158 ? 13.417 2.822 -5.220 1.00 75.00 158 ILE A O 1
ATOM 1338 N N . PHE A 1 159 ? 15.162 4.230 -5.346 1.00 75.50 159 PHE A N 1
ATOM 1339 C CA . PHE A 1 159 ? 15.704 3.884 -4.035 1.00 75.50 159 PHE A CA 1
ATOM 1340 C C . PHE A 1 159 ? 14.743 4.255 -2.907 1.00 75.50 159 PHE A C 1
ATOM 1342 O O . PHE A 1 159 ? 14.554 3.460 -1.995 1.00 75.50 159 PHE A O 1
ATOM 1349 N N . PHE A 1 160 ? 14.095 5.416 -2.982 1.00 75.50 160 PHE A N 1
ATOM 1350 C CA . PHE A 1 160 ? 13.096 5.845 -2.010 1.00 75.50 160 PHE A CA 1
ATOM 1351 C C . PHE A 1 160 ? 11.871 4.928 -2.015 1.00 75.50 160 PHE A C 1
ATOM 1353 O O . PHE A 1 160 ? 11.460 4.445 -0.966 1.00 75.50 160 PHE A O 1
ATOM 1360 N N . VAL A 1 161 ? 11.324 4.608 -3.189 1.00 68.50 161 VAL A N 1
ATOM 1361 C CA . VAL A 1 161 ? 10.204 3.669 -3.317 1.00 68.50 161 VAL A CA 1
ATOM 1362 C C . VAL A 1 161 ? 10.623 2.273 -2.856 1.00 68.50 161 VAL A C 1
ATOM 1364 O O . VAL A 1 161 ? 9.890 1.626 -2.115 1.00 68.50 161 VAL A O 1
ATOM 1367 N N . HIS A 1 162 ? 11.825 1.822 -3.210 1.00 66.75 162 HIS A N 1
ATOM 1368 C CA . HIS A 1 162 ? 12.377 0.571 -2.713 1.00 66.75 162 HIS A CA 1
ATOM 1369 C C . HIS A 1 162 ? 12.649 0.605 -1.212 1.00 66.75 162 HIS A C 1
ATOM 1371 O O . HIS A 1 162 ? 12.604 -0.441 -0.607 1.00 66.75 162 HIS A O 1
ATOM 1377 N N . TYR A 1 163 ? 12.907 1.742 -0.574 1.00 64.00 163 TYR A N 1
ATOM 1378 C CA . TYR A 1 163 ? 13.089 1.813 0.876 1.00 64.00 163 TYR A CA 1
ATOM 1379 C C . TYR A 1 163 ? 11.739 1.838 1.604 1.00 64.00 163 TYR A C 1
ATOM 1381 O O . TYR A 1 163 ? 11.497 1.032 2.500 1.00 64.00 163 TYR A O 1
ATOM 1389 N N . CYS A 1 164 ? 10.824 2.705 1.164 1.00 60.00 164 CYS A N 1
ATOM 1390 C CA . CYS A 1 164 ? 9.501 2.875 1.761 1.00 60.00 164 CYS A CA 1
ATOM 1391 C C . CYS A 1 164 ? 8.598 1.656 1.554 1.00 60.00 164 CYS A C 1
ATOM 1393 O O . CYS A 1 164 ? 7.931 1.230 2.488 1.00 60.00 164 CYS A O 1
ATOM 1395 N N . TYR A 1 165 ? 8.608 1.057 0.361 1.00 57.44 165 TYR A N 1
ATOM 1396 C CA . TYR A 1 165 ? 7.835 -0.154 0.063 1.00 57.44 165 TYR A CA 1
ATOM 1397 C C . TYR A 1 165 ? 8.670 -1.439 0.210 1.00 57.44 165 TYR A C 1
ATOM 1399 O O . TYR A 1 165 ? 8.102 -2.528 0.241 1.00 57.44 165 TYR A O 1
ATOM 1407 N N . GLY A 1 166 ? 9.999 -1.310 0.342 1.00 47.16 166 GLY A N 1
ATOM 1408 C CA . GLY A 1 166 ? 11.014 -2.356 0.577 1.00 47.16 166 GLY A CA 1
ATOM 1409 C C . GLY A 1 166 ? 10.796 -3.239 1.773 1.00 47.16 166 GLY A C 1
ATOM 1410 O O . GLY A 1 166 ? 11.003 -4.448 1.713 1.00 47.16 166 GLY A O 1
ATOM 1411 N N . MET A 1 167 ? 10.370 -2.624 2.874 1.00 43.22 167 MET A N 1
ATOM 1412 C CA . MET A 1 167 ? 10.074 -3.363 4.095 1.00 43.22 167 MET A CA 1
ATOM 1413 C C . MET A 1 167 ? 8.891 -4.329 3.901 1.00 43.22 167 MET A C 1
ATOM 1415 O O . MET A 1 167 ? 8.871 -5.365 4.553 1.00 43.22 167 MET A O 1
ATOM 1419 N N . ASN A 1 168 ? 8.032 -4.097 2.895 1.00 47.38 168 ASN A N 1
ATOM 1420 C CA . ASN A 1 168 ? 6.974 -5.015 2.443 1.00 47.38 168 ASN A CA 1
ATOM 1421 C C . ASN A 1 168 ? 7.422 -5.972 1.308 1.00 47.38 168 ASN A C 1
ATOM 1423 O O . ASN A 1 168 ? 6.578 -6.536 0.604 1.00 47.38 168 ASN A O 1
ATOM 1427 N N . PHE A 1 169 ? 8.736 -6.132 1.084 1.00 42.25 169 PHE A N 1
ATOM 1428 C CA . PHE A 1 169 ? 9.344 -7.213 0.283 1.00 42.25 169 PHE A CA 1
ATOM 1429 C C . PHE A 1 169 ? 10.059 -8.259 1.157 1.00 42.25 169 PHE A C 1
ATOM 1431 O O . PHE A 1 169 ? 10.697 -9.163 0.621 1.00 42.25 169 PHE A O 1
ATOM 1438 N N . ARG A 1 170 ? 9.969 -8.141 2.489 1.00 34.56 170 ARG A N 1
ATOM 1439 C CA . ARG A 1 170 ? 10.364 -9.192 3.436 1.00 34.56 170 ARG A CA 1
ATOM 1440 C C . ARG A 1 170 ? 9.155 -10.074 3.758 1.00 34.56 170 ARG A C 1
ATOM 1442 O O . ARG A 1 170 ? 8.660 -10.060 4.877 1.00 34.56 170 ARG A O 1
ATOM 1449 N N . GLY A 1 171 ? 8.686 -10.772 2.733 1.00 36.47 171 GLY A N 1
ATOM 1450 C CA . GLY A 1 171 ? 7.930 -12.017 2.834 1.00 36.47 171 GLY A CA 1
ATOM 1451 C C . GLY A 1 171 ? 8.732 -13.069 2.093 1.00 36.47 171 GLY A C 1
ATOM 1452 O O . GLY A 1 171 ? 9.134 -12.751 0.946 1.00 36.47 171 GLY A O 1
#